Protein AF-A0A1M7G3J4-F1 (afdb_monomer_lite)

Sequence (122 aa):
MKCLLCAKEISEENAKWINEEDAICPECAFLTAKLELKTPADDYSEDKKNSTGNALQVVGIILWVLGFLSVVAFNAMKKDFSLATMIIGIFTAFTSGLVVYGMGEIIILLDQIKHKIPTKRK

Secondary structure (DSSP, 8-state):
-B-TTT--B--GGGPEEEETTEEE-HHHHHHHHHHHTTS------GGG--HHHHHHHHHHHHHHHHHHHHHHHHHHHSSS--HHHHHHHHHHHHHHHHHHHHHHHHHHHHHHHHHHS-----

pLDDT: mean 73.55, std 14.41, range [37.5, 90.75]

Radius of gyration: 27.34 Å; chains: 1; bounding box: 55×41×65 Å

Organism: Ruminococcus flavefaciens (NCBI:txid1265)

Structure (mmCIF, N/CA/C/O backbone):
data_AF-A0A1M7G3J4-F1
#
_entry.id   AF-A0A1M7G3J4-F1
#
loop_
_atom_site.group_PDB
_atom_site.id
_atom_site.type_symbol
_atom_site.label_atom_id
_atom_site.label_alt_id
_atom_site.label_comp_id
_atom_site.label_asym_id
_atom_site.label_entity_id
_atom_site.label_seq_id
_atom_site.pdbx_PDB_ins_code
_atom_site.Cartn_x
_atom_site.Cartn_y
_atom_site.Cartn_z
_atom_site.occupancy
_atom_site.B_iso_or_equiv
_atom_site.auth_seq_id
_atom_site.auth_comp_id
_atom_site.auth_asym_id
_atom_site.auth_atom_id
_atom_site.pdbx_PDB_model_num
ATOM 1 N N . MET A 1 1 ? -23.568 -28.244 40.992 1.00 74.06 1 MET A N 1
ATOM 2 C CA . MET A 1 1 ? -22.835 -27.537 39.911 1.00 74.06 1 MET A CA 1
ATOM 3 C C . MET A 1 1 ? -23.261 -26.071 39.881 1.00 74.06 1 MET A C 1
ATOM 5 O O . MET A 1 1 ? -24.367 -25.774 40.320 1.00 74.06 1 MET A O 1
ATOM 9 N N . LYS A 1 2 ? -22.392 -25.144 39.457 1.00 78.19 2 LYS A N 1
ATOM 10 C CA . LYS A 1 2 ? -22.691 -23.699 39.430 1.00 78.19 2 LYS A CA 1
ATOM 11 C C . LYS A 1 2 ? -22.751 -23.203 37.992 1.00 78.19 2 LYS A C 1
ATOM 13 O O . LYS A 1 2 ? -21.963 -23.638 37.164 1.00 78.19 2 LYS A O 1
ATOM 18 N N . CYS A 1 3 ? -23.674 -22.294 37.712 1.00 80.19 3 CYS A N 1
ATOM 19 C CA . CYS A 1 3 ? -23.755 -21.624 36.422 1.00 80.19 3 CYS A CA 1
ATOM 20 C C . CYS A 1 3 ? -22.509 -20.769 36.176 1.00 80.19 3 CYS A C 1
ATOM 22 O O . CYS A 1 3 ? -22.166 -19.941 37.023 1.00 80.19 3 CYS A O 1
ATOM 24 N N . LEU A 1 4 ? -21.908 -20.894 34.994 1.00 80.81 4 LEU A N 1
ATOM 25 C CA . LEU A 1 4 ? -20.722 -20.130 34.597 1.00 80.81 4 LEU A CA 1
ATOM 26 C C . LEU A 1 4 ? -20.924 -18.604 34.691 1.00 80.81 4 LEU A C 1
ATOM 28 O O . LEU A 1 4 ? -20.027 -17.874 35.097 1.00 80.81 4 LEU A O 1
ATOM 32 N N . LEU A 1 5 ? -22.119 -18.115 34.345 1.00 77.94 5 LEU A N 1
ATOM 33 C CA . LEU A 1 5 ? -22.390 -16.679 34.196 1.00 77.94 5 LEU A CA 1
ATOM 34 C C . LEU A 1 5 ? -22.833 -15.977 35.483 1.00 77.94 5 LEU A C 1
ATOM 36 O O . LEU A 1 5 ? -22.668 -14.767 35.608 1.00 77.94 5 LEU A O 1
ATOM 40 N N . CYS A 1 6 ? -23.434 -16.702 36.425 1.00 81.44 6 CYS A N 1
ATOM 41 C CA . CYS A 1 6 ? -24.012 -16.095 37.629 1.00 81.44 6 CYS A CA 1
ATOM 42 C C . CYS A 1 6 ? -23.606 -16.785 38.932 1.00 81.44 6 CYS A C 1
ATOM 44 O O . CYS A 1 6 ? -24.074 -16.385 39.995 1.00 81.44 6 CYS A O 1
ATOM 46 N N . ALA A 1 7 ? -22.781 -17.835 38.859 1.00 80.75 7 ALA A N 1
ATOM 47 C CA . ALA A 1 7 ? -22.341 -18.658 39.985 1.00 80.75 7 ALA A CA 1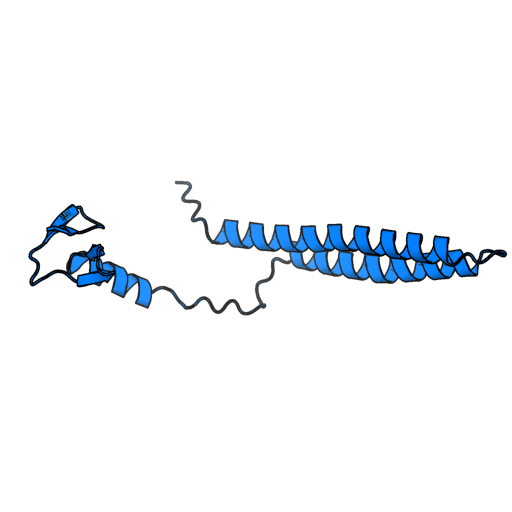
ATOM 48 C C . ALA A 1 7 ? -23.475 -19.269 40.840 1.00 80.75 7 ALA A C 1
ATOM 50 O O . ALA A 1 7 ? -23.207 -19.851 41.893 1.00 80.75 7 ALA A O 1
ATOM 51 N N . LYS A 1 8 ? -24.734 -19.177 40.386 1.00 81.38 8 LYS A N 1
ATOM 52 C CA . LYS A 1 8 ? -25.911 -19.775 41.027 1.00 81.38 8 LYS A CA 1
ATOM 53 C C . LYS A 1 8 ? -25.815 -21.292 40.940 1.00 81.38 8 LYS A C 1
ATOM 55 O O . LYS A 1 8 ? -25.452 -21.826 39.890 1.00 81.38 8 LYS A O 1
ATOM 60 N N . GLU A 1 9 ? -26.149 -21.978 42.026 1.00 80.44 9 GLU A N 1
ATOM 61 C CA . GLU A 1 9 ? -26.246 -23.435 42.012 1.00 80.44 9 GLU A CA 1
ATOM 62 C C . GLU A 1 9 ? -27.388 -23.880 41.098 1.00 80.44 9 GLU A C 1
ATOM 64 O O . GLU A 1 9 ? -28.494 -23.337 41.130 1.00 80.44 9 GLU A O 1
ATOM 69 N N . ILE A 1 10 ? -27.082 -24.851 40.247 1.00 77.56 10 ILE A N 1
ATOM 70 C CA . ILE A 1 10 ? -28.001 -25.459 39.295 1.00 77.56 10 ILE A CA 1
ATOM 71 C C . ILE A 1 10 ? -28.018 -26.970 39.536 1.00 77.56 10 ILE A C 1
ATOM 73 O O . ILE A 1 10 ? -26.987 -27.577 39.838 1.00 77.56 10 ILE A O 1
ATOM 77 N N . SER A 1 11 ? -29.213 -27.552 39.447 1.00 75.62 11 SER A N 1
ATOM 78 C CA . SER A 1 11 ? -29.397 -29.005 39.394 1.00 75.62 11 SER A CA 1
ATOM 79 C C . SER A 1 11 ? -29.019 -29.502 38.000 1.00 75.62 11 SER A C 1
ATOM 81 O O . SER A 1 11 ? -29.299 -28.804 37.022 1.00 75.62 11 SER A O 1
ATOM 83 N N . GLU A 1 12 ? -28.422 -30.692 37.905 1.00 69.56 12 GLU A N 1
ATOM 84 C CA . GLU A 1 12 ? -28.070 -31.342 36.631 1.00 69.56 12 GLU A CA 1
ATOM 85 C C . GLU A 1 12 ? -29.275 -31.449 35.688 1.00 69.56 12 GLU A C 1
ATOM 87 O O . GLU A 1 12 ? -29.149 -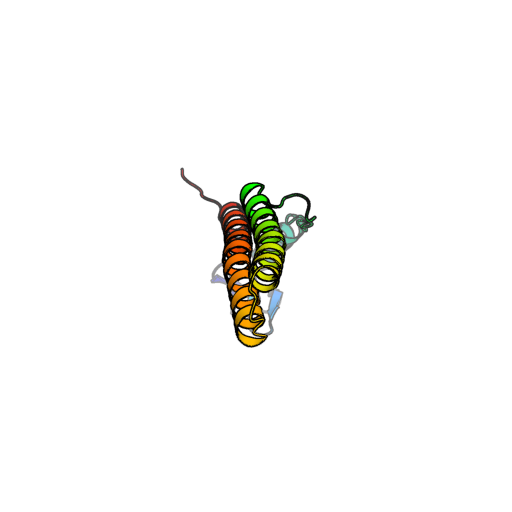31.188 34.496 1.00 69.56 12 GLU A O 1
ATOM 92 N N . GLU A 1 13 ? -30.467 -31.703 36.233 1.00 72.94 13 GLU A N 1
ATOM 93 C CA . GLU A 1 13 ? -31.715 -31.802 35.464 1.00 72.94 13 GLU A CA 1
ATOM 94 C C . GLU A 1 13 ? -32.123 -30.486 34.776 1.00 72.94 13 GLU A C 1
ATOM 96 O O . GLU A 1 13 ? -32.862 -30.498 33.795 1.00 72.94 13 GLU A O 1
ATOM 101 N N . ASN A 1 14 ? -31.644 -29.342 35.278 1.00 67.31 14 ASN A N 1
ATOM 102 C CA . ASN A 1 14 ? -32.005 -28.004 34.798 1.00 67.31 14 ASN A CA 1
ATOM 103 C C . ASN A 1 14 ? -30.831 -27.263 34.136 1.00 67.31 14 ASN A C 1
ATOM 105 O O . ASN A 1 14 ? -30.941 -26.069 33.834 1.00 67.31 14 ASN A O 1
ATOM 109 N N . ALA A 1 15 ? -29.698 -27.936 33.939 1.00 68.38 15 ALA A N 1
ATOM 110 C CA . ALA A 1 15 ? -28.516 -27.356 33.324 1.00 68.38 15 ALA A CA 1
ATOM 111 C C . ALA A 1 15 ? -28.645 -27.343 31.795 1.00 68.38 15 ALA A C 1
ATOM 113 O O . ALA A 1 15 ? -28.901 -28.370 31.169 1.00 68.38 15 ALA A O 1
ATOM 114 N N . LYS A 1 16 ? -28.434 -26.175 31.178 1.00 72.62 16 LYS A N 1
ATOM 115 C CA . LYS A 1 16 ? -28.209 -26.078 29.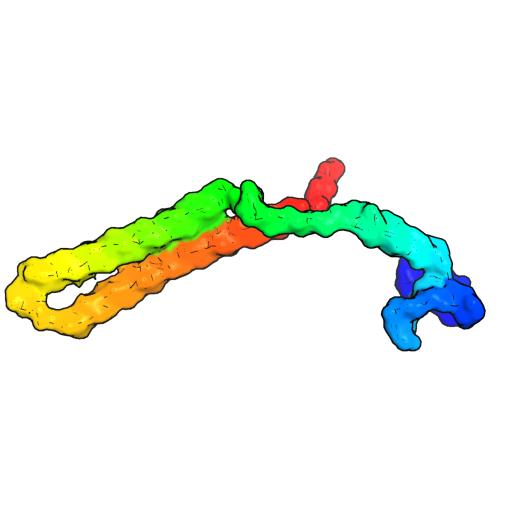730 1.00 72.62 16 LYS A CA 1
ATOM 116 C C . LYS A 1 16 ? -26.720 -25.936 29.473 1.00 72.62 16 LYS A C 1
ATOM 118 O O . LYS A 1 16 ? -26.092 -25.040 30.028 1.00 72.62 16 LYS A O 1
ATOM 123 N N . TRP A 1 17 ? -26.178 -26.798 28.631 1.00 72.19 17 TRP A N 1
ATOM 124 C CA . TRP A 1 17 ? -24.749 -26.864 28.358 1.00 72.19 17 TRP A CA 1
ATOM 125 C C . TRP A 1 17 ? -24.403 -26.026 27.127 1.00 72.19 17 TRP A C 1
ATOM 127 O O . TRP A 1 17 ? -25.087 -26.128 26.108 1.00 72.19 17 TRP A O 1
ATOM 137 N N . ILE A 1 18 ? -23.376 -25.180 27.236 1.00 66.62 18 ILE A N 1
ATOM 138 C CA . ILE A 1 18 ? -22.753 -24.529 26.070 1.00 66.62 18 ILE A CA 1
ATOM 139 C C . ILE A 1 18 ? -21.797 -25.524 25.406 1.00 66.62 18 ILE A C 1
ATOM 141 O O . ILE A 1 18 ? -21.814 -25.670 24.191 1.00 66.62 18 ILE A O 1
ATOM 145 N N . ASN A 1 19 ? -21.007 -26.214 26.235 1.00 69.19 19 ASN A N 1
ATOM 146 C CA . ASN A 1 19 ? -20.048 -27.268 25.908 1.00 69.19 19 ASN A CA 1
ATOM 147 C C . ASN A 1 19 ? -20.111 -28.346 27.004 1.00 69.19 19 ASN A C 1
ATOM 149 O O . ASN A 1 19 ? -20.730 -28.115 28.042 1.00 69.19 19 ASN A O 1
ATOM 153 N N . GLU A 1 20 ? -19.438 -29.485 26.815 1.00 64.69 20 GLU A N 1
ATOM 154 C CA . GLU A 1 20 ? -19.444 -30.620 27.763 1.00 64.69 20 GLU A CA 1
ATOM 155 C C . GLU A 1 20 ? -19.028 -30.245 29.200 1.00 64.69 20 GLU A C 1
ATOM 157 O O . GLU A 1 20 ? -19.437 -30.906 30.150 1.00 64.69 20 GLU A O 1
ATOM 162 N N . GLU A 1 21 ? -18.273 -29.156 29.373 1.00 66.38 21 GLU A N 1
ATOM 163 C CA . GLU A 1 21 ? -17.777 -28.691 30.676 1.00 66.38 21 GLU A CA 1
ATOM 164 C C . GLU A 1 21 ? -18.499 -27.434 31.203 1.00 66.38 21 GLU A C 1
ATOM 166 O O . GLU A 1 21 ? -18.419 -27.120 32.392 1.00 66.38 21 GLU A O 1
ATOM 171 N N . ASP A 1 22 ? -19.256 -26.732 30.351 1.00 73.19 22 ASP A N 1
ATOM 172 C CA . ASP A 1 22 ? -19.798 -25.404 30.650 1.00 73.19 22 ASP A CA 1
ATOM 173 C C . ASP A 1 22 ? -21.323 -25.418 30.769 1.00 73.19 22 ASP A C 1
ATOM 175 O O . ASP A 1 22 ? -22.053 -25.403 29.772 1.00 73.19 22 ASP A O 1
ATOM 179 N N . ALA A 1 23 ? -21.818 -25.367 32.006 1.00 79.06 23 ALA A N 1
ATOM 180 C CA . ALA A 1 23 ? -23.244 -25.297 32.299 1.00 79.06 23 ALA A CA 1
ATOM 181 C C . ALA A 1 23 ? -23.732 -23.868 32.589 1.00 79.06 23 ALA A C 1
ATOM 183 O O . ALA A 1 23 ? -23.156 -23.113 33.382 1.00 79.06 23 ALA A O 1
ATOM 184 N N . ILE A 1 24 ? -24.874 -23.521 32.000 1.00 82.38 24 ILE A N 1
ATOM 185 C CA . ILE A 1 24 ? -25.591 -22.261 32.178 1.00 82.38 24 ILE A CA 1
ATOM 186 C C . ILE A 1 24 ? -26.952 -22.507 32.859 1.00 82.38 24 ILE A C 1
ATOM 188 O O . ILE A 1 24 ? -27.648 -23.492 32.609 1.00 82.38 24 ILE A O 1
ATOM 192 N N . CYS A 1 25 ? -27.362 -21.550 33.700 1.00 83.56 25 CYS A N 1
ATOM 193 C CA . CYS A 1 25 ? -28.683 -21.492 34.316 1.00 83.56 25 CYS A CA 1
ATOM 194 C C . CYS A 1 25 ? -29.796 -21.155 33.301 1.00 83.56 25 CYS A C 1
ATOM 196 O O . CYS A 1 25 ? -29.578 -20.340 32.409 1.00 83.56 25 CYS A O 1
ATOM 198 N N . PRO A 1 26 ? -31.029 -21.665 33.440 1.00 77.81 26 PRO A N 1
ATOM 199 C CA . PRO A 1 26 ? -32.101 -21.389 32.477 1.00 77.81 26 PRO A CA 1
ATOM 200 C C . PRO A 1 26 ? -32.416 -19.887 32.312 1.00 77.81 26 PRO A C 1
ATOM 202 O O . PRO A 1 26 ? -32.676 -19.441 31.197 1.00 77.81 26 PRO A O 1
ATOM 205 N N . GLU A 1 27 ? -32.308 -19.083 33.378 1.00 78.00 27 GLU A N 1
ATOM 206 C CA . GLU A 1 27 ? -32.448 -17.613 33.319 1.00 78.00 27 GLU A CA 1
ATOM 207 C C . GLU A 1 27 ? -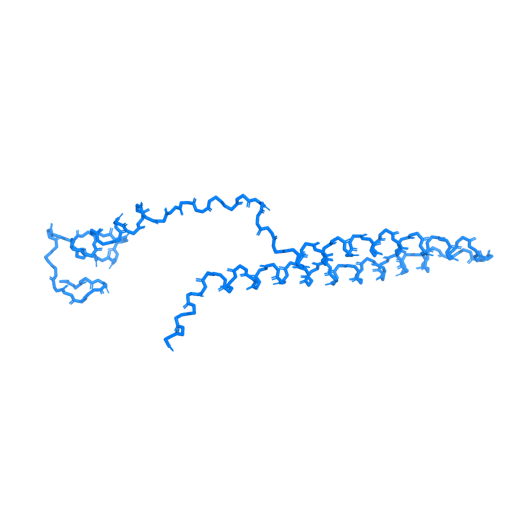31.351 -16.968 32.453 1.00 78.00 27 GLU A C 1
ATOM 209 O O . GLU A 1 27 ? -31.606 -16.087 31.634 1.00 78.00 27 GLU A O 1
ATOM 214 N N . CYS A 1 28 ? -30.122 -17.449 32.607 1.00 76.69 28 CYS A N 1
ATOM 215 C CA . CYS A 1 28 ? -28.936 -16.989 31.905 1.00 76.69 28 CYS A CA 1
ATOM 216 C C . CYS A 1 28 ? -28.988 -17.395 30.422 1.00 76.69 28 CYS A C 1
ATOM 218 O O . CYS A 1 28 ? -28.666 -16.590 29.554 1.00 76.69 28 CYS A O 1
ATOM 220 N N . ALA A 1 29 ? -29.471 -18.609 30.137 1.00 76.31 29 ALA A N 1
ATOM 221 C CA . ALA A 1 29 ? -29.692 -19.116 28.785 1.00 76.31 29 ALA A CA 1
ATOM 222 C C . ALA A 1 29 ? -30.806 -18.345 28.055 1.00 76.31 29 ALA A C 1
ATOM 224 O O . ALA A 1 29 ? -30.748 -18.139 26.846 1.00 76.31 29 ALA A O 1
ATOM 225 N N . PHE A 1 30 ? -31.828 -17.891 28.785 1.00 73.25 30 PHE A N 1
ATOM 226 C CA . PHE A 1 30 ? -32.867 -17.029 28.225 1.00 73.25 30 PHE A CA 1
ATOM 227 C C . PHE A 1 30 ? -32.326 -15.634 27.878 1.00 73.25 30 PHE A C 1
ATOM 229 O O . PHE A 1 30 ? -32.682 -15.072 26.842 1.00 73.25 30 PHE A O 1
ATOM 236 N N . LEU A 1 31 ? -31.443 -15.078 28.712 1.00 71.62 31 LEU A N 1
ATOM 237 C CA . LEU A 1 31 ? -30.792 -13.795 28.442 1.00 71.62 31 LEU A CA 1
ATOM 238 C C . LEU A 1 31 ? -29.856 -13.863 27.228 1.00 71.62 31 LEU A C 1
ATOM 240 O O . LEU A 1 31 ? -29.893 -12.945 26.408 1.00 71.62 31 LEU A O 1
ATOM 244 N N . THR A 1 32 ? -29.074 -14.937 27.072 1.00 66.00 32 THR A N 1
ATOM 245 C CA . THR A 1 32 ? -28.210 -15.135 25.894 1.00 66.00 32 THR A CA 1
ATOM 246 C C . THR A 1 32 ? -29.021 -15.362 24.620 1.00 66.00 32 THR A C 1
ATOM 248 O O . THR A 1 32 ? -28.771 -14.682 23.630 1.00 66.00 32 THR A O 1
ATOM 251 N N . ALA A 1 33 ? -30.069 -16.191 24.655 1.00 63.75 33 ALA A N 1
ATOM 252 C CA . ALA A 1 33 ? -30.953 -16.391 23.500 1.00 63.75 33 ALA A CA 1
ATOM 253 C C . ALA A 1 33 ? -31.653 -15.088 23.059 1.00 63.75 33 ALA A C 1
ATOM 255 O O . ALA A 1 33 ? -31.863 -14.836 21.873 1.00 63.75 33 ALA A O 1
ATOM 256 N N . LYS A 1 34 ? -31.992 -14.210 24.013 1.00 59.09 34 LYS A N 1
ATOM 257 C CA . LYS A 1 34 ? -32.581 -12.894 23.723 1.00 59.09 34 LYS A CA 1
ATOM 258 C C . LYS A 1 34 ? -31.561 -11.888 23.171 1.00 59.09 34 LYS A C 1
ATOM 260 O O . LYS A 1 34 ? -31.965 -10.942 22.497 1.00 59.09 34 LYS A O 1
ATOM 265 N N . LEU A 1 35 ? -30.273 -12.075 23.468 1.00 54.28 35 LEU A N 1
ATOM 266 C CA . LEU A 1 35 ? -29.158 -11.322 22.888 1.00 54.28 35 LEU A CA 1
ATOM 267 C C . LEU A 1 35 ? -28.878 -11.770 21.449 1.00 54.28 35 LEU A C 1
ATOM 269 O O . LEU A 1 35 ? -28.741 -10.906 20.590 1.00 54.28 35 LEU A O 1
ATOM 273 N N . GLU A 1 36 ? -28.906 -13.074 21.166 1.00 49.66 36 GLU A N 1
ATOM 274 C CA . GLU A 1 36 ? -28.752 -13.612 19.804 1.00 49.66 36 GLU A CA 1
ATOM 275 C C . GLU A 1 36 ? -29.885 -13.166 18.867 1.00 49.66 36 GLU A C 1
ATOM 277 O O . GLU A 1 36 ? -29.639 -12.834 17.711 1.00 49.66 36 GLU A O 1
ATOM 282 N N . LEU A 1 37 ? -31.116 -13.037 19.380 1.00 46.56 37 LEU A N 1
ATOM 283 C CA . LEU A 1 37 ? -32.251 -12.484 18.625 1.00 46.56 37 LEU A CA 1
ATOM 284 C C . LEU A 1 37 ? -32.174 -10.962 18.384 1.00 46.56 37 LEU A C 1
ATOM 286 O O . LEU A 1 37 ? -33.005 -10.418 17.656 1.00 46.56 37 LEU A O 1
ATOM 290 N N . LYS A 1 38 ? -31.232 -10.258 19.027 1.00 41.09 38 LYS A N 1
ATOM 291 C CA . LYS A 1 38 ? -31.066 -8.795 18.945 1.00 41.09 38 LYS A CA 1
ATOM 292 C C . LYS A 1 38 ? -29.714 -8.336 18.427 1.00 41.09 38 LYS A C 1
ATOM 294 O O . LYS A 1 38 ? -29.539 -7.132 18.257 1.00 41.09 38 LYS A O 1
ATOM 299 N N . THR A 1 39 ? -28.786 -9.239 18.155 1.00 37.50 39 THR A N 1
ATOM 300 C CA . THR A 1 39 ? -27.763 -8.972 17.154 1.00 37.50 39 THR A CA 1
ATOM 301 C C . THR A 1 39 ? -28.478 -8.968 15.810 1.00 37.50 39 THR A C 1
ATOM 303 O O . THR A 1 39 ? -28.821 -10.050 15.330 1.00 37.50 39 THR A O 1
ATOM 306 N N . PRO A 1 40 ? -28.734 -7.806 15.167 1.00 40.69 40 PRO A N 1
ATOM 307 C CA . PRO A 1 40 ? -28.757 -7.859 13.720 1.00 40.69 40 PRO A CA 1
ATOM 308 C C . PRO A 1 40 ? -27.467 -8.585 13.338 1.00 40.69 40 PRO A C 1
ATOM 310 O O . PRO A 1 40 ? -26.395 -8.293 13.879 1.00 40.69 40 PRO A O 1
ATOM 313 N N . ALA A 1 41 ? -27.575 -9.587 12.472 1.00 40.44 41 ALA A N 1
ATOM 314 C CA . ALA A 1 41 ? -26.469 -9.849 11.581 1.00 40.44 41 ALA A CA 1
ATOM 315 C C . ALA A 1 41 ? -26.209 -8.489 10.930 1.00 40.44 41 ALA A C 1
ATOM 317 O O . ALA A 1 41 ? -26.981 -8.071 10.070 1.00 40.44 41 ALA A O 1
ATOM 318 N N . ASP A 1 42 ? -25.256 -7.725 11.472 1.00 41.44 42 ASP A N 1
ATOM 319 C CA . ASP A 1 42 ? -24.736 -6.550 10.805 1.00 41.44 42 ASP A CA 1
ATOM 320 C C . ASP A 1 42 ? -24.108 -7.134 9.552 1.00 41.44 42 ASP A C 1
ATOM 322 O O . ASP A 1 42 ? -22.991 -7.654 9.550 1.00 41.44 42 ASP A O 1
ATOM 326 N N . ASP A 1 43 ? -24.941 -7.163 8.520 1.00 42.38 43 ASP A N 1
ATOM 327 C CA . ASP A 1 43 ? -24.564 -7.190 7.137 1.00 42.38 43 ASP A CA 1
ATOM 328 C C . ASP A 1 43 ? -23.537 -6.072 6.994 1.00 42.38 43 ASP A C 1
ATOM 330 O O . ASP A 1 43 ? -23.866 -4.886 6.883 1.00 42.38 43 ASP A O 1
ATOM 334 N N . TYR A 1 44 ? -22.266 -6.454 7.104 1.00 44.75 44 TYR A N 1
ATOM 335 C CA . TYR A 1 44 ? -21.137 -5.655 6.668 1.00 44.75 44 TYR A CA 1
ATOM 336 C C . TYR A 1 44 ? -21.203 -5.587 5.139 1.00 44.75 44 TYR A C 1
ATOM 338 O O . TYR A 1 44 ? -20.302 -6.041 4.438 1.00 44.75 44 TYR A O 1
ATOM 346 N N . SER A 1 45 ? -22.291 -5.011 4.627 1.00 44.84 45 SER A N 1
ATOM 347 C CA . SER A 1 45 ? -22.318 -4.407 3.314 1.00 44.84 45 SER A CA 1
ATOM 348 C C . SER A 1 45 ? -21.124 -3.463 3.273 1.00 44.84 45 SER A C 1
ATOM 350 O O . SER A 1 45 ? -20.888 -2.655 4.180 1.00 44.84 45 SER A O 1
ATOM 352 N N . GLU A 1 46 ? -20.315 -3.602 2.233 1.00 48.59 46 GLU A N 1
ATOM 353 C CA . GLU A 1 46 ? -19.111 -2.809 1.983 1.00 48.59 46 GLU A CA 1
ATOM 354 C C . GLU A 1 46 ? -19.380 -1.285 1.909 1.00 48.59 46 GLU A C 1
ATOM 356 O O . GLU A 1 46 ? -18.453 -0.487 1.760 1.00 48.59 46 GLU A O 1
ATOM 361 N N . ASP A 1 47 ? -20.637 -0.869 2.074 1.00 49.12 47 ASP A N 1
ATOM 362 C CA . ASP A 1 47 ? -21.184 0.467 1.877 1.00 49.12 47 ASP A CA 1
ATOM 363 C C . ASP A 1 47 ? -20.849 1.473 2.993 1.00 49.12 47 ASP A C 1
ATOM 365 O O . ASP A 1 47 ? -21.054 2.676 2.821 1.00 49.12 47 ASP A O 1
ATOM 369 N N . LYS A 1 48 ? -20.282 1.035 4.127 1.00 49.97 48 LYS A N 1
ATOM 370 C CA . LYS A 1 48 ? -19.780 1.935 5.191 1.00 49.97 48 LYS A CA 1
ATOM 371 C C . LYS A 1 48 ? -18.273 1.806 5.427 1.00 49.97 48 LYS A C 1
ATOM 373 O O . LYS A 1 48 ? -17.808 1.724 6.563 1.00 49.97 48 LYS A O 1
ATOM 378 N N . LYS A 1 49 ? -17.470 1.829 4.361 1.00 55.03 49 LYS A N 1
ATOM 379 C CA . LYS A 1 49 ? -16.028 2.107 4.494 1.00 55.03 49 LYS A CA 1
ATOM 380 C C . LYS A 1 49 ? -15.810 3.551 4.964 1.00 55.03 49 LYS A C 1
ATOM 382 O O . LYS A 1 49 ? -16.374 4.489 4.404 1.00 55.03 49 LYS A O 1
ATOM 387 N N . ASN A 1 50 ? -14.968 3.736 5.984 1.00 64.50 50 ASN A N 1
ATOM 388 C CA . ASN A 1 50 ? -14.548 5.056 6.459 1.00 64.50 50 ASN A CA 1
ATOM 389 C C . ASN A 1 50 ? -13.943 5.862 5.293 1.00 64.50 50 ASN A C 1
ATOM 391 O O . ASN A 1 50 ? -12.980 5.419 4.662 1.00 64.50 50 ASN A O 1
ATOM 395 N N . SER A 1 51 ? -14.501 7.048 5.025 1.00 72.00 51 SER A N 1
ATOM 396 C CA . SER A 1 51 ? -14.128 7.916 3.897 1.00 72.00 51 SER A CA 1
ATOM 397 C C . SER A 1 51 ? -12.623 8.205 3.853 1.00 72.00 51 SER A C 1
ATOM 399 O O . SER A 1 51 ? -12.001 8.143 2.794 1.00 72.00 51 SER A O 1
ATOM 401 N N . THR A 1 52 ? -12.005 8.418 5.018 1.00 72.69 52 THR A N 1
ATOM 402 C CA . THR A 1 52 ? -10.569 8.712 5.129 1.00 72.69 52 THR A CA 1
ATOM 403 C C . THR A 1 52 ? -9.701 7.510 4.760 1.00 72.69 52 THR A C 1
ATOM 405 O O . THR A 1 52 ? -8.700 7.654 4.062 1.00 72.69 52 THR A O 1
ATOM 408 N N . GLY A 1 53 ? -10.085 6.314 5.207 1.00 67.81 53 GLY A N 1
ATOM 409 C CA . GLY A 1 53 ? -9.350 5.089 4.907 1.00 67.81 53 GLY A CA 1
ATOM 410 C C . GLY A 1 53 ? -9.447 4.700 3.432 1.00 67.81 53 GLY A C 1
ATOM 411 O O . GLY A 1 53 ? -8.439 4.363 2.815 1.00 67.81 53 GLY A O 1
ATOM 412 N N . ASN A 1 54 ? -10.633 4.859 2.838 1.00 77.00 54 ASN A N 1
ATOM 413 C CA . ASN A 1 54 ? -10.841 4.651 1.406 1.00 77.00 54 ASN A CA 1
ATOM 414 C C . ASN A 1 54 ? -10.047 5.668 0.563 1.00 77.00 54 ASN A C 1
ATOM 416 O O . ASN A 1 54 ? -9.400 5.304 -0.416 1.00 77.00 54 ASN A O 1
ATOM 420 N N . ALA A 1 55 ? -10.014 6.939 0.979 1.00 76.06 55 ALA A N 1
ATOM 421 C CA . ALA A 1 55 ? -9.200 7.957 0.317 1.00 76.06 55 ALA A CA 1
ATOM 422 C C . ALA A 1 55 ? -7.702 7.599 0.329 1.00 76.06 55 ALA A C 1
ATOM 424 O O . ALA A 1 55 ? -7.040 7.730 -0.699 1.00 76.06 55 ALA A O 1
ATOM 425 N N . LEU A 1 56 ? -7.169 7.088 1.448 1.00 79.25 56 LEU A N 1
ATOM 426 C CA . LEU A 1 56 ? -5.776 6.625 1.519 1.00 79.25 56 LEU A CA 1
ATOM 427 C C . LEU A 1 56 ? -5.491 5.442 0.582 1.00 79.25 56 LEU A C 1
ATOM 429 O O . LEU A 1 56 ? -4.432 5.409 -0.045 1.00 79.25 56 LEU A O 1
ATOM 433 N N . GLN A 1 57 ? -6.427 4.502 0.446 1.00 80.38 57 GLN A N 1
ATOM 434 C CA . GLN A 1 57 ? -6.295 3.388 -0.498 1.00 80.38 57 GLN A CA 1
ATOM 435 C C . GLN A 1 57 ? -6.249 3.874 -1.948 1.00 80.38 57 GLN A C 1
ATOM 437 O O . GLN A 1 57 ? -5.363 3.473 -2.705 1.00 80.38 57 GLN A O 1
ATOM 442 N N . VAL A 1 58 ? -7.149 4.790 -2.319 1.00 84.81 58 VAL A N 1
ATOM 443 C CA . VAL A 1 58 ? -7.170 5.407 -3.654 1.00 84.81 58 VAL A CA 1
ATOM 444 C C . VAL A 1 58 ? -5.863 6.154 -3.930 1.00 84.81 58 VAL A C 1
ATOM 446 O O . VAL A 1 58 ? -5.278 5.993 -5.001 1.00 84.81 58 VAL A O 1
ATOM 449 N N . VAL A 1 59 ? -5.355 6.915 -2.958 1.00 82.31 59 VAL A N 1
ATOM 450 C CA . VAL A 1 59 ? -4.052 7.590 -3.070 1.00 82.31 59 VAL A CA 1
ATOM 451 C C . VAL A 1 59 ? -2.913 6.580 -3.247 1.00 82.31 59 VAL A C 1
ATOM 453 O O . VAL A 1 59 ? -2.033 6.807 -4.075 1.00 82.31 59 VAL A O 1
ATOM 456 N N . GLY A 1 60 ? -2.942 5.446 -2.542 1.00 81.44 60 GLY A N 1
ATOM 457 C CA . GLY A 1 60 ? -1.972 4.360 -2.715 1.00 81.44 60 GLY A CA 1
ATOM 458 C C . GLY A 1 60 ? -1.957 3.797 -4.141 1.00 81.44 60 GLY A C 1
ATOM 459 O O . GLY A 1 60 ? -0.891 3.663 -4.742 1.00 81.44 60 GLY A O 1
ATOM 460 N N . ILE A 1 61 ? -3.136 3.556 -4.723 1.00 85.69 61 ILE A N 1
ATOM 461 C CA . ILE A 1 61 ? -3.269 3.087 -6.113 1.00 85.69 61 ILE A CA 1
ATOM 462 C C . ILE A 1 61 ? -2.736 4.139 -7.096 1.00 85.69 61 ILE A C 1
ATOM 464 O O . ILE A 1 61 ? -1.991 3.805 -8.019 1.00 85.69 61 ILE A O 1
ATOM 468 N N . ILE A 1 62 ? -3.066 5.417 -6.889 1.00 87.62 62 ILE A N 1
ATOM 469 C CA . ILE A 1 62 ? -2.563 6.514 -7.729 1.00 87.62 62 ILE A CA 1
ATOM 470 C C . ILE A 1 62 ? -1.031 6.595 -7.655 1.00 87.62 62 ILE A C 1
ATOM 472 O O . ILE A 1 62 ? -0.379 6.745 -8.690 1.00 87.62 62 ILE A O 1
ATOM 476 N N . LEU A 1 63 ? -0.443 6.446 -6.464 1.00 85.62 63 LEU A N 1
ATOM 477 C CA . LEU A 1 63 ? 1.010 6.426 -6.281 1.00 85.62 63 LEU A CA 1
ATOM 478 C C . LEU A 1 63 ? 1.668 5.248 -7.004 1.00 85.62 63 LEU A C 1
ATOM 480 O O . LEU A 1 63 ? 2.740 5.429 -7.575 1.00 85.62 63 LEU A O 1
ATOM 484 N N . TRP A 1 64 ? 1.031 4.076 -7.054 1.00 87.75 64 TRP A N 1
ATOM 485 C CA . TRP A 1 64 ? 1.532 2.957 -7.856 1.00 87.75 64 TRP A CA 1
ATOM 486 C C . TRP A 1 64 ? 1.527 3.261 -9.350 1.00 87.75 64 TRP A C 1
ATOM 488 O O . TRP A 1 64 ? 2.540 3.043 -10.014 1.00 87.75 64 TRP A O 1
ATOM 498 N N . VAL A 1 65 ? 0.425 3.795 -9.881 1.00 88.69 65 VAL A N 1
ATOM 499 C CA . VAL A 1 65 ? 0.315 4.111 -11.314 1.00 88.69 65 VAL A CA 1
ATOM 500 C C . VAL A 1 65 ? 1.316 5.201 -11.706 1.00 88.69 65 VAL A C 1
ATOM 502 O O . VAL A 1 65 ? 2.084 5.031 -12.655 1.00 88.69 65 VAL A O 1
ATOM 505 N N . LEU A 1 66 ? 1.365 6.303 -10.954 1.00 88.75 66 LEU A N 1
ATOM 506 C CA . LEU A 1 66 ? 2.296 7.405 -11.214 1.00 88.75 66 LEU A CA 1
ATOM 507 C C . LEU A 1 66 ? 3.755 6.999 -10.963 1.00 88.75 66 LEU A C 1
ATOM 509 O O . LEU A 1 66 ? 4.648 7.383 -11.721 1.00 88.75 66 LEU A O 1
ATOM 513 N N . GLY A 1 67 ? 4.010 6.195 -9.932 1.00 86.81 67 GLY A N 1
ATOM 514 C CA . GLY A 1 67 ? 5.325 5.641 -9.622 1.00 86.81 67 GLY A CA 1
ATOM 515 C C . GLY A 1 67 ? 5.843 4.725 -10.731 1.00 86.81 67 GLY A C 1
ATOM 516 O O . GLY A 1 67 ? 6.984 4.852 -11.164 1.00 86.81 67 GLY A O 1
ATOM 517 N N . PHE A 1 68 ? 4.988 3.860 -11.273 1.00 88.38 68 PHE A N 1
ATOM 518 C CA . PHE A 1 68 ? 5.346 3.015 -12.408 1.00 88.38 68 PHE A CA 1
ATOM 519 C C . PHE A 1 68 ? 5.661 3.847 -13.660 1.00 88.38 68 PHE A C 1
ATOM 521 O O . PHE A 1 68 ? 6.721 3.680 -14.265 1.00 88.38 68 PHE A O 1
ATOM 528 N N . LEU A 1 69 ? 4.784 4.793 -14.017 1.00 89.56 69 LEU A N 1
ATOM 529 C CA . LEU A 1 69 ? 4.981 5.663 -15.182 1.00 89.56 69 LEU A CA 1
ATOM 530 C C . LEU A 1 69 ? 6.254 6.506 -15.072 1.00 89.56 69 LEU A C 1
ATOM 532 O O . LEU A 1 69 ? 6.989 6.635 -16.050 1.00 89.56 69 LEU A O 1
ATOM 536 N N . SER A 1 70 ? 6.542 7.050 -13.890 1.00 86.88 70 SER A N 1
ATOM 537 C CA . SER A 1 70 ? 7.742 7.860 -13.660 1.00 86.88 70 SER A CA 1
ATOM 538 C C . SER A 1 70 ? 9.026 7.038 -13.769 1.00 86.88 70 SER A C 1
ATOM 540 O O . SER A 1 70 ? 9.978 7.495 -14.401 1.00 86.88 70 SER A O 1
ATOM 542 N N . VAL A 1 71 ? 9.055 5.807 -13.249 1.00 86.94 71 VAL A N 1
ATOM 543 C CA . VAL A 1 71 ? 10.224 4.920 -13.382 1.00 86.94 71 VAL A CA 1
ATOM 544 C C . VAL A 1 71 ? 10.458 4.522 -14.840 1.00 86.94 71 VAL A C 1
ATOM 546 O O . VAL A 1 71 ? 11.606 4.534 -15.298 1.00 86.94 71 VAL A O 1
ATOM 549 N N . VAL A 1 72 ? 9.392 4.210 -15.582 1.00 85.62 72 VAL A N 1
ATOM 550 C CA . VAL A 1 72 ? 9.481 3.883 -17.013 1.00 85.62 72 VAL A CA 1
ATOM 551 C C . VAL A 1 72 ? 9.962 5.095 -17.813 1.00 85.62 72 VAL A C 1
ATOM 553 O O . VAL A 1 72 ? 10.923 4.977 -18.572 1.00 85.62 72 VAL A O 1
ATOM 556 N N . ALA A 1 73 ? 9.371 6.272 -17.596 1.00 86.12 73 ALA A N 1
ATOM 557 C CA . ALA A 1 73 ? 9.766 7.503 -18.278 1.00 86.12 73 ALA A CA 1
ATOM 558 C C . ALA A 1 73 ? 11.228 7.876 -17.983 1.00 86.12 73 ALA A C 1
ATOM 560 O O . ALA A 1 73 ? 11.982 8.202 -18.897 1.00 86.12 73 ALA A O 1
ATOM 561 N N . PHE A 1 74 ? 11.661 7.778 -16.725 1.00 85.06 74 PHE A N 1
ATOM 562 C CA . PHE A 1 74 ? 13.028 8.109 -16.329 1.00 85.06 74 PHE A CA 1
ATOM 563 C C . PHE A 1 74 ? 14.066 7.153 -16.932 1.00 85.06 74 PHE A C 1
ATOM 565 O O . PHE A 1 74 ? 15.123 7.599 -17.379 1.00 85.06 74 PHE A O 1
ATOM 572 N N . ASN A 1 75 ? 13.775 5.847 -16.988 1.00 83.88 75 ASN A N 1
ATOM 573 C CA . ASN A 1 75 ? 14.675 4.885 -17.632 1.00 83.88 75 ASN A CA 1
ATOM 574 C C . ASN A 1 75 ? 14.669 5.021 -19.164 1.00 83.88 75 ASN A C 1
ATOM 576 O O . ASN A 1 75 ? 15.710 4.806 -19.774 1.00 83.88 75 ASN A O 1
ATOM 580 N N . ALA A 1 76 ? 13.556 5.436 -19.779 1.00 82.19 76 ALA A N 1
ATOM 581 C CA . ALA A 1 76 ? 13.477 5.696 -21.220 1.00 82.19 76 ALA A CA 1
ATOM 582 C C . ALA A 1 76 ? 14.226 6.973 -21.654 1.00 82.19 76 ALA A C 1
ATOM 584 O O . ALA A 1 76 ? 14.695 7.056 -22.786 1.00 82.19 76 ALA A O 1
ATOM 585 N N . MET A 1 77 ? 14.365 7.966 -20.766 1.00 82.31 77 MET A N 1
ATOM 586 C CA . MET A 1 77 ? 15.135 9.191 -21.033 1.00 82.31 77 MET A CA 1
ATOM 587 C C . MET A 1 77 ? 16.656 8.997 -20.918 1.00 82.31 77 MET A C 1
ATOM 589 O O . MET A 1 77 ? 17.421 9.838 -21.396 1.00 82.31 77 MET A O 1
ATOM 593 N N . LYS A 1 78 ? 17.124 7.922 -20.272 1.00 79.62 78 LYS A N 1
ATOM 594 C CA . LYS A 1 78 ? 18.558 7.642 -20.142 1.00 79.62 78 LYS A CA 1
ATOM 595 C C . LYS A 1 78 ? 19.106 6.989 -21.410 1.00 79.62 78 LYS A C 1
ATOM 597 O O . LYS A 1 78 ? 18.515 6.060 -21.943 1.00 79.62 78 LYS A O 1
ATOM 602 N N . LYS A 1 79 ? 20.284 7.450 -21.851 1.00 74.69 79 LYS A N 1
ATOM 603 C CA . LYS A 1 79 ? 21.019 6.855 -22.982 1.00 74.69 79 LYS A CA 1
ATOM 604 C C . LYS A 1 79 ? 21.451 5.411 -22.717 1.00 74.69 79 LYS A C 1
ATOM 606 O O . LYS A 1 79 ? 21.414 4.605 -23.636 1.00 74.69 79 LYS A O 1
ATOM 611 N N . ASP A 1 80 ? 21.796 5.098 -21.470 1.00 77.50 80 ASP A N 1
ATOM 612 C CA . ASP A 1 80 ? 22.173 3.751 -21.049 1.00 77.50 80 ASP A CA 1
ATOM 613 C C . ASP A 1 80 ? 21.034 3.136 -20.239 1.00 77.50 80 ASP A C 1
ATOM 615 O O . ASP A 1 80 ? 20.863 3.401 -19.043 1.00 77.50 80 ASP A O 1
ATOM 619 N N . PHE A 1 81 ? 20.219 2.333 -20.918 1.00 79.06 81 PHE A N 1
ATOM 620 C CA . PHE A 1 81 ? 19.160 1.573 -20.274 1.00 79.06 81 PHE A CA 1
ATOM 621 C C . PHE A 1 81 ? 19.768 0.459 -19.414 1.00 79.06 81 PHE A C 1
ATOM 623 O O . PHE A 1 81 ? 20.485 -0.407 -19.914 1.00 79.06 81 PHE A O 1
ATOM 630 N N . SER A 1 82 ? 19.445 0.452 -18.119 1.00 84.00 82 SER A N 1
ATOM 631 C CA . SER A 1 82 ? 19.783 -0.644 -17.214 1.00 84.00 82 SER A CA 1
ATOM 632 C C . SER A 1 82 ? 18.511 -1.281 -16.670 1.00 84.00 82 SER A C 1
ATOM 634 O O . SER A 1 82 ? 17.718 -0.659 -15.962 1.00 84.00 82 SER A O 1
ATOM 636 N N . LEU A 1 83 ? 18.335 -2.567 -16.975 1.00 83.94 83 LEU A N 1
ATOM 637 C CA . LEU A 1 83 ? 17.211 -3.356 -16.474 1.00 83.94 83 LEU A CA 1
ATOM 638 C C . LEU A 1 83 ? 17.180 -3.361 -14.935 1.00 83.94 83 LEU A C 1
ATOM 640 O O . LEU A 1 83 ? 16.112 -3.281 -14.331 1.00 83.94 83 LEU A O 1
ATOM 644 N N . ALA A 1 84 ? 18.353 -3.396 -14.295 1.00 87.06 84 ALA A N 1
ATOM 645 C CA . ALA A 1 84 ? 18.469 -3.418 -12.841 1.00 87.06 84 ALA A CA 1
ATOM 646 C C . ALA A 1 84 ? 17.923 -2.131 -12.202 1.00 87.06 84 ALA A C 1
ATOM 648 O O . ALA A 1 84 ? 17.179 -2.200 -11.224 1.00 87.06 84 ALA A O 1
ATOM 649 N N . THR A 1 85 ? 18.223 -0.958 -12.770 1.00 84.44 85 THR A N 1
ATOM 650 C CA . THR A 1 85 ? 17.711 0.318 -12.240 1.00 84.44 85 THR A CA 1
ATOM 651 C C . THR A 1 85 ? 16.210 0.466 -12.446 1.00 84.44 85 THR A C 1
ATOM 653 O O . THR A 1 85 ? 15.535 1.057 -11.603 1.00 84.44 85 THR A O 1
ATOM 656 N N . MET A 1 86 ? 15.671 -0.107 -13.524 1.00 85.81 86 MET A N 1
ATOM 657 C CA . MET A 1 86 ? 14.229 -0.156 -13.755 1.00 85.81 86 MET A CA 1
ATOM 658 C C . MET A 1 86 ? 13.525 -1.032 -12.711 1.00 85.81 86 MET A C 1
ATOM 660 O O . MET A 1 86 ? 12.567 -0.579 -12.087 1.00 85.81 86 MET A O 1
ATOM 664 N N . ILE A 1 87 ? 14.027 -2.248 -12.467 1.00 88.81 87 ILE A N 1
ATOM 665 C CA . ILE A 1 87 ? 13.450 -3.174 -11.479 1.00 88.81 87 ILE A CA 1
ATOM 666 C C . ILE A 1 87 ? 13.499 -2.570 -10.070 1.00 88.81 87 ILE A C 1
ATOM 668 O O . ILE A 1 87 ? 12.483 -2.571 -9.377 1.00 88.81 87 ILE A O 1
ATOM 672 N N . ILE A 1 88 ? 14.638 -1.998 -9.660 1.00 89.44 88 ILE A N 1
ATOM 673 C CA . ILE A 1 88 ? 14.784 -1.359 -8.340 1.00 89.44 88 ILE A CA 1
ATOM 674 C C . ILE A 1 88 ? 13.809 -0.181 -8.191 1.00 89.44 88 ILE A C 1
ATOM 676 O O . ILE A 1 88 ? 13.156 -0.041 -7.154 1.00 89.44 88 ILE A O 1
ATOM 680 N N . GLY A 1 89 ? 13.672 0.648 -9.230 1.00 86.50 89 GLY A N 1
ATOM 681 C CA . GLY A 1 89 ? 12.740 1.775 -9.230 1.00 86.50 89 GLY A CA 1
ATOM 682 C C . GLY A 1 89 ? 11.284 1.329 -9.092 1.00 86.50 89 GLY A C 1
ATOM 683 O O . GLY A 1 89 ? 10.566 1.851 -8.238 1.00 86.50 89 GLY A O 1
ATOM 684 N N . ILE A 1 90 ? 10.865 0.323 -9.868 1.00 88.12 90 ILE A N 1
ATOM 685 C CA . ILE A 1 90 ? 9.505 -0.237 -9.806 1.00 88.12 90 ILE A CA 1
ATOM 686 C C . ILE A 1 90 ? 9.246 -0.831 -8.421 1.00 88.12 90 ILE A C 1
ATOM 688 O O . ILE A 1 90 ? 8.197 -0.579 -7.833 1.00 88.12 90 ILE A O 1
ATOM 692 N N . PHE A 1 91 ? 10.208 -1.570 -7.867 1.00 90.75 91 PHE A N 1
ATOM 693 C CA . PHE A 1 91 ? 10.061 -2.177 -6.548 1.00 90.75 91 PHE A CA 1
ATOM 694 C C . PHE A 1 91 ? 9.918 -1.121 -5.444 1.00 90.75 91 PHE A C 1
ATOM 696 O O . PHE A 1 91 ? 9.101 -1.274 -4.541 1.00 90.75 91 PHE A O 1
ATOM 703 N N . THR A 1 92 ? 10.653 -0.012 -5.543 1.00 88.25 92 THR A N 1
ATOM 704 C CA . THR A 1 92 ? 10.561 1.108 -4.589 1.00 88.25 92 THR A CA 1
ATOM 705 C C . THR A 1 92 ? 9.222 1.851 -4.698 1.00 88.25 92 THR A C 1
ATOM 707 O O . THR A 1 92 ? 8.600 2.185 -3.686 1.00 88.25 92 THR A O 1
ATOM 710 N N . ALA A 1 93 ? 8.730 2.079 -5.920 1.00 88.06 93 ALA A N 1
ATOM 711 C CA . ALA A 1 93 ? 7.397 2.640 -6.153 1.00 88.06 93 ALA A CA 1
ATOM 712 C C . ALA A 1 93 ? 6.290 1.715 -5.615 1.00 88.06 93 ALA A C 1
ATOM 714 O O . ALA A 1 93 ? 5.313 2.171 -5.020 1.00 88.06 93 ALA A O 1
ATOM 715 N N . PHE A 1 94 ? 6.467 0.404 -5.770 1.00 87.94 94 PHE A N 1
ATOM 716 C CA . PHE A 1 94 ? 5.525 -0.587 -5.273 1.00 87.94 94 PHE A CA 1
ATOM 717 C C . PHE A 1 94 ? 5.491 -0.634 -3.739 1.00 87.94 94 PHE A C 1
ATOM 719 O O . PHE A 1 94 ? 4.417 -0.519 -3.148 1.00 87.94 94 PHE A O 1
ATOM 726 N N . THR A 1 95 ? 6.644 -0.739 -3.072 1.00 89.81 95 THR A N 1
ATOM 727 C CA . THR A 1 95 ? 6.698 -0.804 -1.601 1.00 89.81 95 THR A CA 1
ATOM 728 C C . THR A 1 95 ? 6.176 0.474 -0.949 1.00 89.81 95 THR A C 1
ATOM 730 O O . THR A 1 95 ? 5.417 0.394 0.014 1.00 89.81 95 THR A O 1
ATOM 733 N N . SER A 1 96 ? 6.500 1.649 -1.495 1.00 86.19 96 SER A N 1
ATOM 734 C CA . SER A 1 96 ? 5.978 2.927 -0.985 1.00 86.19 96 SER A CA 1
ATOM 735 C C . SER A 1 96 ? 4.452 3.027 -1.081 1.00 86.19 96 SER A C 1
ATOM 737 O O . SER A 1 96 ? 3.806 3.372 -0.090 1.00 86.19 96 SER A O 1
ATOM 739 N N . GLY A 1 97 ? 3.847 2.660 -2.215 1.00 82.81 97 GLY A N 1
ATOM 740 C CA . GLY A 1 97 ? 2.385 2.644 -2.324 1.00 82.81 97 GLY A CA 1
ATOM 741 C C . GLY A 1 97 ? 1.724 1.561 -1.460 1.00 82.81 97 GLY A C 1
ATOM 742 O O 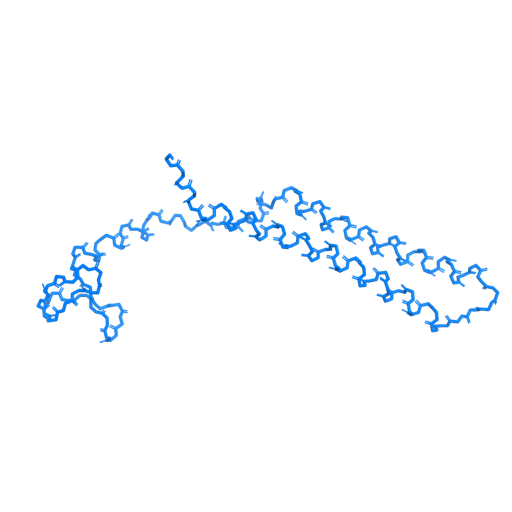. GLY A 1 97 ? 0.645 1.799 -0.924 1.00 82.81 97 GLY A O 1
ATOM 743 N N . LEU A 1 98 ? 2.396 0.424 -1.223 1.00 87.94 98 LEU A N 1
ATOM 744 C CA . LEU A 1 98 ? 1.904 -0.638 -0.337 1.00 87.94 98 LEU A CA 1
ATOM 745 C C . LEU A 1 98 ? 1.845 -0.178 1.125 1.00 87.94 98 LEU A C 1
ATOM 747 O O . LEU A 1 98 ? 0.884 -0.487 1.824 1.00 87.94 98 LEU A O 1
ATOM 751 N N . VAL A 1 99 ? 2.826 0.608 1.577 1.00 87.31 99 VAL A N 1
ATOM 752 C CA . VAL A 1 99 ? 2.814 1.218 2.917 1.00 87.31 99 VAL A CA 1
ATOM 753 C C . VAL A 1 99 ? 1.639 2.189 3.066 1.00 87.31 99 VAL A C 1
ATOM 755 O O . VAL A 1 99 ? 0.927 2.140 4.068 1.00 87.31 99 VAL A O 1
ATOM 758 N N . VAL A 1 100 ? 1.392 3.040 2.065 1.00 85.62 100 VAL A N 1
ATOM 759 C CA . VAL A 1 100 ? 0.269 3.996 2.087 1.00 85.62 100 VAL A CA 1
ATOM 760 C C . VAL A 1 100 ? -1.080 3.274 2.050 1.00 85.62 100 VAL A C 1
ATOM 762 O O . VAL A 1 100 ? -1.967 3.588 2.844 1.00 85.62 100 VAL A O 1
ATOM 765 N N . TYR A 1 101 ? -1.217 2.265 1.190 1.00 82.81 101 TYR A N 1
ATOM 766 C CA . TYR A 1 101 ? -2.418 1.439 1.106 1.00 82.81 101 TYR A CA 1
ATOM 767 C C . TYR A 1 101 ? -2.681 0.684 2.419 1.00 82.81 101 TYR A C 1
ATOM 769 O O . TYR A 1 101 ? -3.800 0.697 2.935 1.00 82.81 101 TYR A O 1
ATOM 777 N N . GLY A 1 102 ? -1.637 0.087 3.005 1.00 81.94 102 GLY A N 1
ATOM 778 C CA . GLY A 1 102 ? -1.711 -0.613 4.287 1.00 81.94 102 GLY A CA 1
ATOM 779 C C . GLY A 1 102 ? -2.099 0.303 5.450 1.00 81.94 102 GLY A C 1
ATOM 780 O O . GLY A 1 102 ? -2.890 -0.094 6.302 1.00 81.94 102 GLY A O 1
ATOM 781 N N . MET A 1 103 ? -1.629 1.555 5.467 1.00 84.25 103 MET A N 1
ATOM 782 C CA . MET A 1 103 ? -2.108 2.550 6.437 1.00 84.25 103 MET A CA 1
ATOM 783 C C . MET A 1 103 ? -3.603 2.848 6.269 1.00 84.25 103 MET A C 1
ATOM 785 O O . MET A 1 103 ? -4.298 3.024 7.270 1.00 84.25 103 MET A O 1
ATOM 789 N N . GLY A 1 104 ? -4.112 2.862 5.034 1.00 78.62 104 GLY A N 1
ATOM 790 C CA . GLY A 1 104 ? -5.544 2.990 4.756 1.00 78.62 104 GLY A CA 1
ATOM 791 C C . GLY A 1 104 ? -6.365 1.878 5.413 1.00 78.62 104 GLY A C 1
ATOM 792 O O . GLY A 1 104 ? -7.304 2.176 6.148 1.00 78.62 104 GLY A O 1
ATOM 793 N N . GLU A 1 105 ? -5.957 0.616 5.235 1.00 79.12 105 GLU A N 1
ATOM 794 C CA . GLU A 1 105 ? -6.589 -0.549 5.884 1.00 79.12 105 GLU A CA 1
ATOM 795 C C . GLU A 1 105 ? -6.570 -0.436 7.415 1.00 79.12 105 GLU A C 1
ATOM 797 O O . GLU A 1 105 ? -7.594 -0.623 8.072 1.00 79.12 105 GLU A O 1
ATOM 802 N N . ILE A 1 106 ? -5.431 -0.052 8.002 1.00 82.31 106 ILE A N 1
ATOM 803 C CA . ILE A 1 106 ? -5.311 0.114 9.458 1.00 82.31 106 ILE A CA 1
ATOM 804 C C . ILE A 1 106 ? -6.282 1.186 9.971 1.00 82.31 106 ILE A C 1
ATOM 806 O O . ILE A 1 106 ? -6.916 0.989 11.006 1.00 82.31 106 ILE A O 1
ATOM 810 N N . ILE A 1 107 ? -6.443 2.305 9.257 1.00 79.19 107 ILE A N 1
ATOM 811 C CA . ILE A 1 107 ? -7.380 3.373 9.643 1.00 79.19 107 ILE A CA 1
ATOM 812 C C . ILE A 1 107 ? -8.834 2.896 9.550 1.00 79.19 107 ILE A C 1
ATOM 814 O O . ILE A 1 107 ? -9.633 3.221 10.431 1.00 79.19 107 ILE A O 1
ATOM 818 N N . ILE A 1 108 ? -9.182 2.110 8.526 1.00 79.25 108 ILE A N 1
ATOM 819 C CA . ILE A 1 108 ? -10.518 1.503 8.404 1.00 79.25 108 ILE A CA 1
ATOM 820 C C . ILE A 1 108 ? -10.771 0.569 9.591 1.00 79.25 108 ILE A C 1
ATOM 822 O O . ILE A 1 108 ? -11.798 0.689 10.259 1.00 79.25 108 ILE A O 1
ATOM 826 N N . LEU A 1 109 ? -9.816 -0.311 9.898 1.00 78.19 109 LEU A N 1
ATOM 827 C CA . LEU A 1 109 ? -9.916 -1.260 11.006 1.00 78.19 109 LEU A CA 1
ATOM 828 C C . LEU A 1 109 ? -10.011 -0.554 12.367 1.00 78.19 109 LEU A C 1
ATOM 830 O O . LEU A 1 109 ? -10.829 -0.935 13.203 1.00 78.19 109 LEU A O 1
ATOM 834 N N . LEU A 1 110 ? -9.228 0.504 12.596 1.00 79.44 110 LEU A N 1
ATOM 835 C CA . LEU A 1 110 ? -9.289 1.297 13.828 1.00 79.44 110 LEU A CA 1
ATOM 836 C C . LEU A 1 110 ? -10.643 1.994 14.005 1.00 79.44 110 LEU A C 1
ATOM 838 O O . LEU A 1 110 ? -11.158 2.046 15.123 1.00 79.44 110 LEU A O 1
ATOM 842 N N . ASP A 1 111 ? -11.234 2.503 12.925 1.00 72.38 111 ASP A N 1
ATOM 843 C CA . ASP A 1 111 ? -12.556 3.133 12.970 1.00 72.38 111 ASP A CA 1
ATOM 844 C C . ASP A 1 111 ? -13.658 2.102 13.263 1.00 72.38 111 ASP A C 1
ATOM 846 O O . ASP A 1 111 ? -14.522 2.325 14.114 1.00 72.38 111 ASP A O 1
ATOM 850 N N . GLN A 1 112 ? -13.560 0.907 12.672 1.00 70.94 112 GLN A N 1
ATOM 851 C CA . GLN A 1 112 ? -14.443 -0.218 12.991 1.00 70.94 112 GLN A CA 1
ATOM 852 C C . GLN A 1 112 ? -14.323 -0.657 14.461 1.00 70.94 112 GLN A C 1
ATOM 854 O O . GLN A 1 112 ? -15.340 -0.910 15.112 1.00 70.94 112 GLN A O 1
ATOM 859 N N . ILE 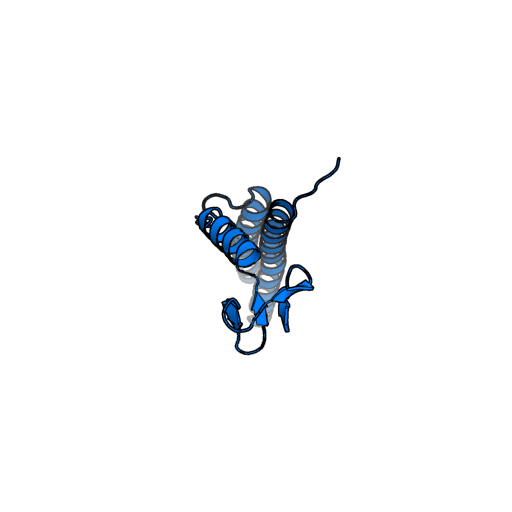A 1 113 ? -13.107 -0.709 15.016 1.00 72.69 113 ILE A N 1
ATOM 860 C CA . ILE A 1 113 ? -12.879 -1.020 16.438 1.00 72.69 113 ILE A CA 1
ATOM 861 C C . ILE A 1 113 ? -13.465 0.078 17.332 1.00 72.69 113 ILE A C 1
ATOM 863 O O . ILE A 1 113 ? -14.153 -0.230 18.307 1.00 72.69 113 ILE A O 1
ATOM 867 N N . LYS A 1 114 ? -13.251 1.355 16.996 1.00 69.44 114 LYS A N 1
ATOM 868 C CA . LYS A 1 114 ? -13.819 2.493 17.733 1.00 69.44 114 LYS A CA 1
ATOM 869 C C . LYS A 1 114 ? -15.347 2.434 17.779 1.00 69.44 114 LYS A C 1
ATOM 871 O O . LYS A 1 114 ? -15.925 2.736 18.818 1.00 69.44 114 LYS A O 1
ATOM 876 N N . HIS A 1 115 ? -15.991 2.025 16.689 1.00 61.75 115 HIS A N 1
ATOM 877 C CA . HIS A 1 115 ? -17.442 1.848 16.644 1.00 61.75 115 HIS A CA 1
ATOM 878 C C . HIS A 1 115 ? -17.934 0.601 17.402 1.00 61.75 115 HIS A C 1
ATOM 880 O O . HIS A 1 115 ? -19.055 0.614 17.910 1.00 61.75 115 HIS A O 1
ATOM 886 N N . LYS A 1 116 ? -17.104 -0.444 17.540 1.00 61.75 116 LYS A N 1
ATOM 887 C CA . LYS A 1 116 ? -17.414 -1.654 18.327 1.00 61.75 116 LYS A CA 1
ATOM 888 C C . LYS A 1 116 ? -17.185 -1.511 19.831 1.00 61.75 116 LYS A C 1
ATOM 890 O O . LYS A 1 116 ? -17.823 -2.227 20.597 1.00 61.75 116 LYS A O 1
ATOM 895 N N . ILE A 1 117 ? -16.293 -0.626 20.275 1.00 54.28 117 ILE A N 1
ATOM 896 C CA . ILE A 1 117 ? -16.067 -0.384 21.703 1.00 54.28 117 ILE A CA 1
ATOM 897 C C . ILE A 1 117 ? -17.086 0.663 22.170 1.00 54.28 117 ILE A C 1
ATOM 899 O O . ILE A 1 117 ? -16.947 1.834 21.816 1.00 54.28 117 ILE A O 1
ATOM 903 N N . PRO A 1 118 ? -18.104 0.304 22.979 1.00 51.62 118 PRO A N 1
ATOM 904 C CA . PRO A 1 118 ? -19.017 1.286 23.537 1.00 51.62 118 PRO A CA 1
ATOM 905 C C . PRO A 1 118 ? -18.230 2.183 24.490 1.00 51.62 118 PRO A C 1
ATOM 907 O O . PRO A 1 118 ? -18.024 1.854 25.660 1.00 51.62 118 PRO A O 1
ATOM 910 N N . THR A 1 119 ? -17.791 3.345 24.011 1.00 51.09 119 THR A N 1
ATOM 911 C CA . THR A 1 119 ? -17.266 4.400 24.871 1.00 51.09 119 THR A CA 1
ATOM 912 C C . THR A 1 119 ? -18.432 4.983 25.661 1.00 51.09 119 THR A C 1
ATOM 914 O O . THR A 1 119 ? -18.955 6.049 25.339 1.00 51.09 119 THR A O 1
ATOM 917 N N . LYS A 1 120 ? -18.862 4.280 26.714 1.00 43.12 120 LYS A N 1
ATOM 918 C CA . LYS A 1 120 ? -19.628 4.878 27.805 1.00 43.12 120 LYS A CA 1
ATOM 919 C C . LYS A 1 120 ? -18.697 5.847 28.534 1.00 43.12 120 LYS A C 1
ATOM 921 O O . LYS A 1 120 ? -18.112 5.500 29.553 1.00 43.12 120 LYS A O 1
ATOM 926 N N . ARG A 1 121 ? -18.550 7.064 28.013 1.00 44.81 121 ARG A N 1
ATOM 927 C CA . ARG A 1 121 ? -18.281 8.210 28.882 1.00 44.81 121 ARG A CA 1
ATOM 928 C C . ARG A 1 121 ? -19.635 8.675 29.401 1.00 44.81 121 ARG A C 1
ATOM 930 O O . ARG A 1 121 ? -20.430 9.216 28.639 1.00 44.81 121 ARG A O 1
ATOM 937 N N . LYS A 1 122 ? -19.914 8.328 30.658 1.00 39.28 122 LYS A N 1
ATOM 938 C CA . LYS A 1 122 ? -20.778 9.155 31.500 1.00 39.28 122 LYS A CA 1
ATOM 939 C C . LYS A 1 122 ? -20.038 10.446 31.815 1.00 39.28 122 LYS A C 1
ATOM 941 O O . LYS A 1 122 ? -18.794 10.363 31.938 1.00 39.28 122 LYS A O 1
#

Foldseek 3Di:
DAAPPPRHDDDPVQWDAPDPPHTHGPVRVVVVVVVVVPPDPPPPPVVDQDPQLVVLLVVLVVLLVVQLVVLVVVQVPDPDRDPVSSVVSNVVSNVVSVVSNVVSVVVRVVVVVVVVDPPPPD